Protein AF-A0A1V5K0Y0-F1 (afdb_monomer_lite)

Foldseek 3Di:
DDPDDPPPVVPDLVNVLCCCCPVVVPVVVSVVSVVVVVVVVVVVVVVCVVVVVVVPD

Secondary structure (DSSP, 8-state):
----STT-TT--HHHHHHIIIIIS--HHHHHHHHHHHHHHHHHHHHHHHHHHHHT--

Radius of gyration: 16.41 Å; chains: 1; bounding box: 27×29×45 Å

Structure (mmCIF, N/CA/C/O backbone):
data_AF-A0A1V5K0Y0-F1
#
_entry.id   AF-A0A1V5K0Y0-F1
#
loop_
_atom_site.group_PDB
_atom_site.id
_atom_site.type_symbol
_atom_site.label_atom_id
_atom_site.label_alt_id
_atom_site.label_comp_id
_atom_site.label_asym_id
_atom_site.label_entity_id
_atom_site.label_seq_id
_atom_site.pdbx_PDB_ins_code
_atom_site.Cartn_x
_atom_site.Cartn_y
_atom_site.Cartn_z
_atom_site.occupancy
_atom_site.B_iso_or_equiv
_atom_site.auth_seq_id
_atom_site.auth_comp_id
_atom_site.auth_asym_id
_atom_site.auth_atom_id
_atom_site.pdbx_PDB_model_num
ATOM 1 N N . MET A 1 1 ? 5.145 -22.319 -20.553 1.00 46.25 1 MET A N 1
ATOM 2 C CA . MET A 1 1 ? 5.401 -22.745 -19.162 1.00 46.25 1 MET A CA 1
ATOM 3 C C . MET A 1 1 ? 4.509 -21.907 -18.247 1.00 46.25 1 MET A C 1
ATOM 5 O O . MET A 1 1 ? 4.703 -20.707 -18.143 1.00 46.25 1 MET A O 1
ATOM 9 N N . THR A 1 2 ? 3.428 -22.547 -17.782 1.00 58.72 2 THR A N 1
ATOM 10 C CA . THR A 1 2 ? 2.505 -22.226 -16.665 1.00 58.72 2 THR A CA 1
ATOM 11 C C . THR A 1 2 ? 2.083 -20.769 -16.410 1.00 58.72 2 THR A C 1
ATOM 13 O O . THR A 1 2 ? 2.185 -20.283 -15.286 1.00 58.72 2 THR A O 1
ATOM 16 N N . GLY A 1 3 ? 1.509 -20.100 -17.415 1.00 54.50 3 GLY A N 1
ATOM 17 C CA . GLY A 1 3 ? 0.915 -18.753 -17.325 1.00 54.50 3 GLY A CA 1
ATOM 18 C C . GLY A 1 3 ? -0.380 -18.631 -16.501 1.00 54.50 3 GLY A C 1
ATOM 19 O O . GLY A 1 3 ? -1.249 -17.847 -16.867 1.00 54.50 3 GLY A O 1
ATOM 20 N N . GLY A 1 4 ? -0.496 -19.374 -15.396 1.00 58.59 4 GLY A N 1
ATOM 21 C CA . GLY A 1 4 ? -1.632 -19.328 -14.473 1.00 58.59 4 GLY A CA 1
ATOM 22 C C . GLY A 1 4 ? -2.896 -20.024 -14.992 1.00 58.59 4 GLY A C 1
ATOM 23 O O . GLY A 1 4 ? -3.159 -20.069 -16.190 1.00 58.59 4 GLY A O 1
ATOM 24 N N . GLY A 1 5 ? -3.663 -20.609 -14.068 1.00 63.84 5 GLY A N 1
ATOM 25 C CA . GLY A 1 5 ? -4.948 -21.260 -14.347 1.00 63.84 5 GLY A CA 1
ATOM 26 C C . GLY A 1 5 ? -6.037 -20.286 -14.828 1.00 63.84 5 GLY A C 1
ATOM 27 O O . GLY A 1 5 ? -5.825 -19.066 -14.819 1.00 63.84 5 GLY A O 1
ATOM 28 N N . PRO A 1 6 ? -7.202 -20.817 -15.252 1.00 58.06 6 PRO A N 1
ATOM 29 C CA . PRO A 1 6 ? -8.228 -20.061 -15.954 1.00 58.06 6 PRO A CA 1
ATOM 30 C C . PRO A 1 6 ? -8.623 -18.853 -15.111 1.00 58.06 6 PRO A C 1
ATOM 32 O O . PRO A 1 6 ? -9.021 -18.989 -13.956 1.00 58.06 6 PRO A O 1
ATOM 35 N N . ASN A 1 7 ? -8.489 -17.672 -15.710 1.00 53.59 7 ASN A N 1
ATOM 36 C CA . ASN A 1 7 ? -8.899 -16.388 -15.149 1.00 53.59 7 ASN A CA 1
ATOM 37 C C . ASN A 1 7 ? -7.923 -15.675 -14.194 1.00 53.59 7 ASN A C 1
ATOM 39 O O . ASN A 1 7 ? -8.347 -14.801 -13.445 1.00 53.59 7 ASN A O 1
ATOM 43 N N . GLY A 1 8 ? -6.622 -16.002 -14.198 1.00 55.84 8 GLY A N 1
ATOM 44 C CA . GLY A 1 8 ? -5.618 -15.170 -13.510 1.00 55.84 8 GLY A CA 1
ATOM 45 C C . GLY A 1 8 ? -5.866 -14.999 -12.004 1.00 55.84 8 GLY A C 1
ATOM 46 O O . GLY A 1 8 ? -5.357 -14.053 -11.404 1.00 55.84 8 GLY A O 1
ATOM 47 N N . ALA A 1 9 ? -6.622 -15.925 -11.400 1.00 55.59 9 ALA A N 1
ATOM 48 C CA . ALA A 1 9 ? -7.135 -15.870 -10.030 1.00 55.59 9 ALA A CA 1
ATOM 49 C C . ALA A 1 9 ? -6.038 -15.813 -8.950 1.00 55.59 9 ALA A C 1
ATOM 51 O O . ALA A 1 9 ? -6.320 -15.568 -7.783 1.00 55.59 9 ALA A O 1
ATOM 52 N N . THR A 1 10 ? -4.778 -16.020 -9.336 1.00 59.97 10 THR A N 1
ATOM 53 C CA . THR A 1 10 ? -3.607 -15.999 -8.449 1.00 59.97 10 THR A CA 1
ATOM 54 C C . THR A 1 10 ? -2.706 -14.776 -8.663 1.00 59.97 10 THR A C 1
ATOM 56 O O . THR A 1 10 ? -1.638 -14.690 -8.059 1.00 59.97 10 THR A O 1
ATOM 59 N N . ARG A 1 11 ? -3.087 -13.807 -9.511 1.00 61.56 11 ARG A N 1
ATOM 60 C CA . ARG A 1 11 ? -2.336 -12.549 -9.639 1.00 61.56 11 ARG A CA 1
ATOM 61 C C . ARG A 1 11 ? -2.589 -11.677 -8.412 1.00 61.56 11 ARG A C 1
ATOM 63 O O . ARG A 1 11 ? -3.561 -10.934 -8.337 1.00 61.56 11 ARG A O 1
ATOM 70 N N . VAL A 1 12 ? -1.680 -11.769 -7.447 1.00 74.62 12 VAL A N 1
ATOM 71 C CA . VAL A 1 12 ? -1.628 -10.857 -6.302 1.00 74.62 12 VAL A CA 1
ATOM 72 C C . VAL A 1 12 ? -1.357 -9.442 -6.818 1.00 74.62 12 VAL A C 1
ATOM 74 O O . VAL A 1 12 ? -0.564 -9.262 -7.742 1.00 74.62 12 VAL A O 1
ATOM 77 N N . ILE A 1 13 ? -1.964 -8.424 -6.202 1.00 72.62 13 ILE A N 1
ATOM 78 C CA . ILE A 1 13 ? -1.788 -7.017 -6.607 1.00 72.62 13 ILE A CA 1
ATOM 79 C C . ILE A 1 13 ? -0.294 -6.625 -6.604 1.00 72.62 13 ILE A C 1
ATOM 81 O O . ILE A 1 13 ? 0.156 -5.899 -7.485 1.00 72.62 13 ILE A O 1
ATOM 85 N N . SER A 1 14 ? 0.504 -7.210 -5.704 1.00 73.56 14 SER A N 1
ATOM 86 C CA . SER A 1 14 ? 1.973 -7.093 -5.684 1.00 73.56 14 SER A CA 1
ATOM 87 C C . SER A 1 14 ? 2.645 -7.525 -7.001 1.00 73.56 14 SER A C 1
ATOM 89 O O . SER A 1 14 ? 3.539 -6.842 -7.497 1.00 73.56 14 SER A O 1
ATOM 91 N N . LEU A 1 15 ? 2.172 -8.608 -7.627 1.00 80.12 15 LEU A N 1
ATOM 92 C CA . LEU A 1 15 ? 2.702 -9.101 -8.902 1.00 80.12 15 LEU A CA 1
ATOM 93 C C . LEU A 1 15 ? 2.424 -8.112 -10.047 1.00 80.12 15 LEU A C 1
ATOM 95 O O . LEU A 1 15 ? 3.283 -7.873 -10.891 1.00 80.12 15 LEU A O 1
ATOM 99 N N . ILE 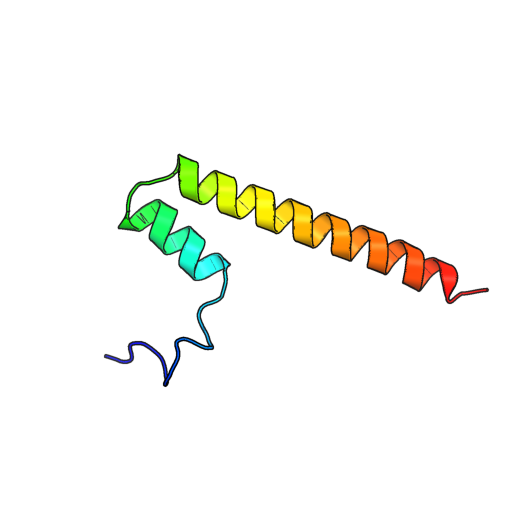A 1 16 ? 1.238 -7.498 -10.047 1.00 77.44 16 ILE A N 1
ATOM 100 C CA . ILE A 1 16 ? 0.822 -6.507 -11.053 1.00 77.44 16 ILE A CA 1
ATOM 101 C C . ILE A 1 16 ? 1.647 -5.221 -10.916 1.00 77.44 16 ILE A C 1
ATOM 103 O O . ILE A 1 16 ? 2.078 -4.638 -11.913 1.00 77.44 16 ILE A O 1
ATOM 107 N N . VAL A 1 17 ? 1.900 -4.790 -9.679 1.00 79.25 17 VAL A N 1
ATOM 108 C CA . VAL A 1 17 ? 2.775 -3.651 -9.376 1.00 79.25 17 VAL A CA 1
ATOM 109 C C . VAL A 1 17 ? 4.197 -3.926 -9.861 1.00 79.25 17 VAL A C 1
ATOM 111 O O . VAL A 1 17 ? 4.781 -3.066 -10.517 1.00 79.25 17 VAL A O 1
ATOM 114 N N . TRP A 1 18 ? 4.739 -5.117 -9.585 1.00 76.94 18 TRP A N 1
ATOM 115 C CA . TRP A 1 18 ? 6.086 -5.500 -10.007 1.00 76.94 18 TRP A CA 1
ATOM 116 C C . TRP A 1 18 ? 6.224 -5.525 -11.533 1.00 76.94 18 TRP A C 1
ATOM 118 O O . TRP A 1 18 ? 7.139 -4.903 -12.072 1.00 76.94 18 TRP A O 1
ATOM 128 N N . GLU A 1 19 ? 5.274 -6.137 -12.247 1.00 77.06 19 GLU A N 1
ATOM 129 C CA . GLU A 1 19 ? 5.253 -6.084 -13.713 1.00 77.06 19 GLU A CA 1
ATOM 130 C C . GLU A 1 19 ? 5.168 -4.631 -14.216 1.00 77.06 19 GLU A C 1
ATOM 132 O O . GLU A 1 19 ? 5.905 -4.222 -15.111 1.00 77.06 19 GLU A O 1
ATOM 137 N N . THR A 1 20 ? 4.330 -3.792 -13.609 1.00 78.19 20 THR A N 1
ATOM 138 C CA . THR A 1 20 ? 4.179 -2.388 -14.032 1.00 78.19 20 THR A CA 1
ATOM 139 C C . THR A 1 20 ? 5.436 -1.549 -13.772 1.00 78.19 20 THR A C 1
ATOM 141 O O . THR A 1 20 ? 5.790 -0.695 -14.591 1.00 78.19 20 THR A O 1
ATOM 144 N N . ALA A 1 21 ? 6.126 -1.795 -12.658 1.00 76.75 21 ALA A N 1
ATOM 145 C CA . ALA A 1 21 ? 7.342 -1.089 -12.269 1.00 76.75 21 ALA A CA 1
ATOM 146 C C . ALA A 1 21 ? 8.545 -1.495 -13.129 1.00 76.75 21 ALA A C 1
ATOM 148 O O . ALA A 1 21 ? 9.256 -0.623 -13.624 1.00 76.75 21 ALA A O 1
ATOM 149 N N . PHE A 1 22 ? 8.749 -2.801 -13.331 1.00 75.81 22 PHE A N 1
ATOM 150 C CA . PHE A 1 22 ? 9.977 -3.343 -13.916 1.00 75.81 22 PHE A CA 1
ATOM 151 C C . PHE A 1 22 ? 9.832 -3.788 -15.376 1.00 75.81 22 PHE A C 1
ATOM 153 O O . PHE A 1 22 ? 10.776 -3.631 -16.141 1.00 75.81 22 PHE A O 1
ATOM 160 N N . VAL A 1 23 ? 8.665 -4.293 -15.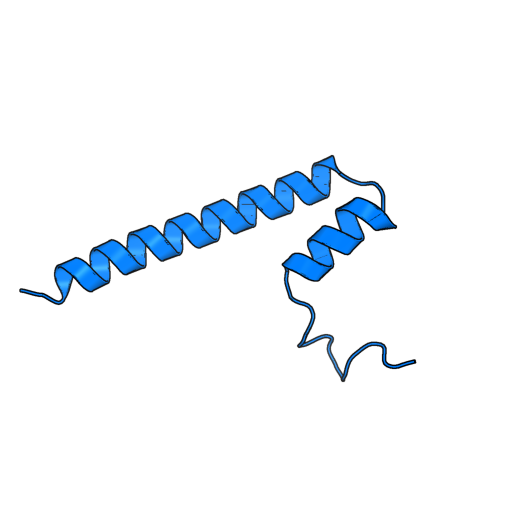796 1.00 74.88 23 VAL A N 1
ATOM 161 C CA . VAL A 1 23 ? 8.442 -4.729 -17.192 1.00 74.88 23 VAL A CA 1
ATOM 162 C C . VAL A 1 23 ? 8.063 -3.540 -18.066 1.00 74.88 23 VAL A C 1
ATOM 164 O O . VAL A 1 23 ? 8.634 -3.335 -19.131 1.00 74.88 23 VAL A O 1
ATOM 167 N N . PHE A 1 24 ? 7.122 -2.717 -17.602 1.00 76.69 24 PHE A N 1
ATOM 168 C CA . PHE A 1 24 ? 6.675 -1.542 -18.355 1.00 76.69 24 PHE A CA 1
ATOM 169 C C . PHE A 1 24 ? 7.513 -0.286 -18.085 1.00 76.69 24 PHE A C 1
ATOM 171 O O . PHE A 1 24 ? 7.256 0.741 -18.714 1.00 76.69 24 PHE A O 1
ATOM 178 N N . MET A 1 25 ? 8.472 -0.340 -17.148 1.00 75.00 25 MET A N 1
ATOM 179 C CA . MET A 1 25 ? 9.299 0.799 -16.706 1.00 75.00 25 MET A CA 1
ATOM 180 C C . MET A 1 25 ? 8.468 2.035 -16.301 1.00 75.00 25 MET A C 1
ATOM 182 O O . MET A 1 25 ? 8.948 3.168 -16.298 1.00 75.00 25 MET A O 1
ATOM 186 N N . LYS A 1 26 ? 7.193 1.838 -15.931 1.00 78.50 26 LYS A N 1
ATOM 187 C CA . LYS A 1 26 ? 6.254 2.900 -15.541 1.00 78.50 26 LYS A CA 1
ATOM 188 C C . LYS A 1 26 ? 6.243 3.055 -14.026 1.00 78.50 26 LYS A C 1
ATOM 190 O O . LYS A 1 26 ? 5.200 2.925 -13.382 1.00 78.50 26 LYS A O 1
ATOM 195 N N . MET A 1 27 ? 7.407 3.397 -13.478 1.00 76.81 27 MET A N 1
ATOM 196 C CA . MET A 1 27 ? 7.635 3.567 -12.037 1.00 76.81 27 MET A CA 1
ATOM 197 C C . MET A 1 27 ? 6.599 4.496 -11.382 1.00 76.81 27 MET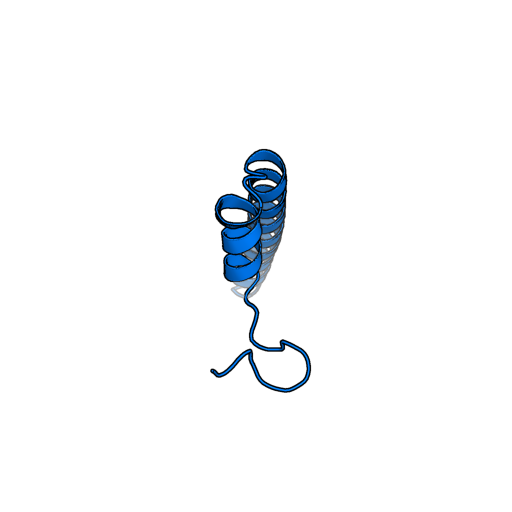 A C 1
ATOM 199 O O . MET A 1 27 ? 6.051 4.160 -10.338 1.00 76.81 27 MET A O 1
ATOM 203 N N . GLY A 1 28 ? 6.236 5.612 -12.029 1.00 82.81 28 GLY A N 1
ATOM 204 C CA . GLY A 1 28 ? 5.233 6.545 -11.494 1.00 82.81 28 GLY A CA 1
ATOM 205 C C . GLY A 1 28 ? 3.822 5.950 -11.369 1.00 82.81 28 GLY A C 1
ATOM 206 O O . GLY A 1 28 ? 3.131 6.195 -10.383 1.00 82.81 28 GLY A O 1
ATOM 207 N N . ARG A 1 29 ? 3.393 5.116 -12.330 1.00 82.31 29 ARG A N 1
ATOM 208 C CA . ARG A 1 29 ? 2.085 4.437 -12.250 1.00 82.31 29 ARG A CA 1
ATOM 209 C C . ARG A 1 29 ? 2.104 3.302 -11.231 1.00 82.31 29 ARG A C 1
ATOM 211 O O . ARG A 1 29 ? 1.134 3.143 -10.497 1.00 82.31 29 ARG A O 1
ATOM 218 N N . ALA A 1 30 ? 3.205 2.556 -11.155 1.00 82.44 30 ALA A N 1
ATOM 219 C CA . ALA A 1 30 ? 3.380 1.520 -10.143 1.00 82.44 30 ALA A CA 1
ATOM 220 C C . ALA A 1 30 ? 3.380 2.108 -8.720 1.00 82.44 30 ALA A C 1
ATOM 222 O O . ALA A 1 30 ? 2.720 1.571 -7.834 1.00 82.44 30 ALA A O 1
ATOM 223 N N . ALA A 1 31 ? 4.029 3.259 -8.516 1.00 83.88 31 ALA A N 1
ATOM 224 C CA . ALA A 1 31 ? 4.013 3.973 -7.241 1.00 83.88 31 ALA A CA 1
ATOM 225 C C . ALA A 1 31 ? 2.593 4.408 -6.838 1.00 83.88 31 ALA A C 1
ATOM 227 O O . ALA A 1 31 ? 2.195 4.199 -5.694 1.00 83.88 31 ALA A O 1
ATOM 228 N N . ALA A 1 32 ? 1.790 4.929 -7.773 1.00 88.94 32 ALA A N 1
ATOM 229 C CA . ALA A 1 32 ? 0.392 5.273 -7.504 1.00 88.94 32 ALA A CA 1
ATOM 230 C C . ALA A 1 32 ? -0.447 4.048 -7.085 1.00 88.94 32 ALA A C 1
ATOM 232 O O . ALA A 1 32 ? -1.248 4.137 -6.154 1.00 88.94 32 ALA A O 1
ATOM 233 N N . MET A 1 33 ? -0.226 2.889 -7.719 1.00 86.75 33 MET A N 1
ATOM 234 C CA . MET A 1 33 ? -0.877 1.629 -7.336 1.00 86.75 33 MET A CA 1
ATOM 235 C C . MET A 1 33 ? -0.479 1.183 -5.919 1.00 86.75 33 MET A C 1
ATOM 237 O O . MET A 1 33 ? -1.348 0.777 -5.149 1.00 86.75 33 MET A O 1
ATOM 241 N N . CYS A 1 34 ? 0.799 1.311 -5.541 1.00 85.56 34 CYS A N 1
ATOM 242 C CA . CYS A 1 34 ? 1.264 1.044 -4.174 1.00 85.56 34 CYS A CA 1
ATOM 243 C C 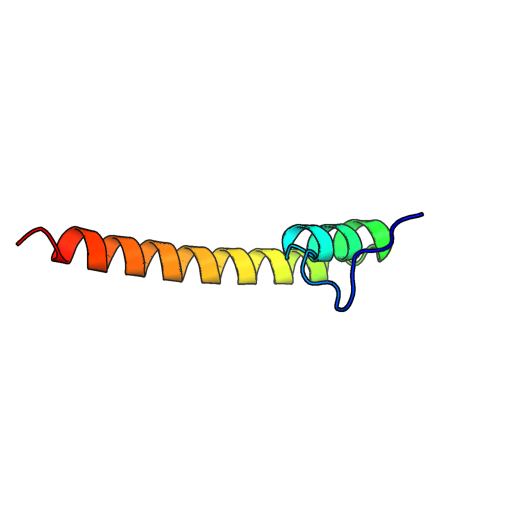. CYS A 1 34 ? 0.622 1.971 -3.139 1.00 85.56 34 CYS A C 1
ATOM 245 O O . CYS A 1 34 ? 0.209 1.507 -2.081 1.00 85.56 34 CYS A O 1
ATOM 247 N N . VAL A 1 35 ? 0.528 3.271 -3.432 1.00 89.62 35 VAL A N 1
ATOM 248 C CA . VAL A 1 35 ? -0.067 4.256 -2.514 1.00 89.62 35 VAL A CA 1
ATOM 249 C C . VAL A 1 35 ? -1.554 3.972 -2.297 1.00 89.62 35 VAL A C 1
ATOM 251 O O . VAL A 1 35 ? -2.023 4.013 -1.162 1.00 89.62 35 VAL A O 1
ATOM 254 N N . LEU A 1 36 ? -2.290 3.618 -3.355 1.00 90.50 36 LEU A N 1
ATOM 255 C CA . LEU A 1 36 ? -3.694 3.209 -3.244 1.00 90.50 36 LEU A CA 1
ATOM 256 C C . LEU A 1 36 ? -3.862 1.933 -2.415 1.00 90.50 36 LEU A C 1
ATOM 258 O O . LEU A 1 36 ? -4.730 1.875 -1.546 1.00 90.50 36 LEU A O 1
ATOM 262 N N . LEU A 1 37 ? -3.013 0.930 -2.648 1.00 88.50 37 LEU A N 1
ATOM 263 C CA . LEU A 1 37 ? -2.974 -0.288 -1.839 1.00 88.50 37 LEU A CA 1
ATOM 264 C C . LEU A 1 37 ? -2.711 0.016 -0.364 1.00 88.50 37 LEU A C 1
ATOM 266 O O . LEU A 1 37 ? -3.389 -0.518 0.510 1.00 88.50 37 LEU A O 1
ATOM 270 N N . PHE A 1 38 ? -1.740 0.883 -0.089 1.00 89.38 38 PHE A N 1
ATOM 271 C CA . PHE A 1 38 ? -1.394 1.292 1.263 1.00 89.38 38 PHE A CA 1
ATOM 272 C C . PHE A 1 38 ? -2.563 2.001 1.951 1.00 89.38 38 PHE A C 1
ATOM 274 O O . PHE A 1 38 ? -2.895 1.663 3.082 1.00 89.38 38 PHE A O 1
ATOM 281 N N . LEU A 1 39 ? -3.238 2.922 1.258 1.00 94.31 39 LEU A N 1
ATOM 282 C CA . LEU A 1 39 ? -4.448 3.583 1.753 1.00 94.31 39 LEU A CA 1
ATOM 283 C C . LEU A 1 39 ? -5.569 2.583 2.053 1.00 94.31 39 LEU A C 1
ATOM 285 O O . LEU A 1 39 ? -6.181 2.665 3.115 1.00 94.31 39 LEU A O 1
ATOM 289 N N . ALA A 1 40 ? -5.813 1.618 1.164 1.00 92.62 40 ALA A N 1
ATOM 290 C CA . ALA A 1 40 ? -6.811 0.575 1.386 1.00 92.62 40 ALA A CA 1
ATOM 291 C C . ALA A 1 40 ? -6.480 -0.265 2.631 1.00 92.62 40 ALA A C 1
ATOM 293 O O . ALA A 1 40 ? -7.340 -0.466 3.488 1.00 92.62 40 ALA A O 1
ATOM 294 N N . LEU A 1 41 ? -5.222 -0.691 2.775 1.00 90.94 41 LEU A N 1
ATOM 295 C CA . LEU A 1 41 ? -4.755 -1.425 3.952 1.00 90.94 41 LEU A CA 1
ATOM 296 C C . LEU A 1 41 ? -4.842 -0.587 5.228 1.00 90.94 41 LEU A C 1
ATOM 298 O O . LEU A 1 41 ? -5.222 -1.116 6.269 1.00 90.94 41 LEU A O 1
ATOM 302 N N . LEU A 1 42 ? -4.538 0.710 5.165 1.00 92.81 42 LEU A N 1
ATOM 303 C CA . LEU A 1 42 ? -4.645 1.624 6.299 1.00 92.81 42 LEU A CA 1
ATOM 304 C C . LEU A 1 42 ? -6.101 1.742 6.754 1.00 92.81 42 LEU A C 1
ATOM 306 O O . LEU A 1 42 ? -6.377 1.589 7.941 1.00 92.81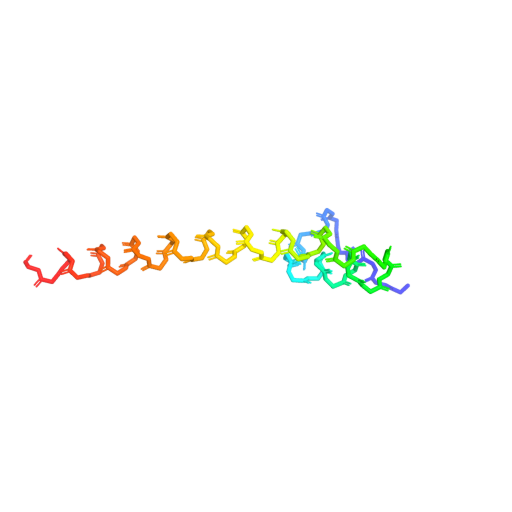 42 LEU A O 1
ATOM 310 N N . ILE A 1 43 ? -7.038 1.935 5.822 1.00 93.81 43 ILE A N 1
ATOM 311 C CA . ILE A 1 43 ? -8.475 1.993 6.123 1.00 93.81 43 ILE A CA 1
ATOM 312 C C . ILE A 1 43 ? -8.934 0.688 6.775 1.00 93.81 43 ILE A C 1
ATOM 314 O O . ILE A 1 43 ? -9.568 0.728 7.827 1.00 93.81 43 ILE A O 1
ATOM 318 N N . ILE A 1 44 ? -8.567 -0.461 6.200 1.00 92.44 44 ILE A N 1
ATOM 319 C CA . ILE A 1 44 ? -8.898 -1.776 6.763 1.00 92.44 44 ILE A CA 1
ATOM 320 C C . ILE A 1 44 ? -8.300 -1.925 8.162 1.00 92.44 44 ILE A C 1
ATOM 322 O O . ILE A 1 44 ? -9.005 -2.332 9.075 1.00 92.44 44 ILE A O 1
ATOM 326 N N . THR A 1 45 ? -7.041 -1.537 8.363 1.00 90.25 45 THR A N 1
ATOM 327 C CA . THR A 1 45 ? -6.350 -1.637 9.658 1.00 90.25 45 THR A CA 1
ATOM 328 C C . THR A 1 45 ? -7.005 -0.746 10.713 1.00 90.25 45 THR A C 1
ATOM 330 O O . THR A 1 45 ? -7.191 -1.166 11.852 1.00 90.25 45 THR A O 1
ATOM 333 N N . VAL A 1 46 ? -7.393 0.482 10.357 1.00 90.56 46 VAL A N 1
ATOM 334 C CA . VAL A 1 46 ? -8.085 1.406 11.267 1.00 90.56 46 VAL A CA 1
ATOM 335 C C . VAL A 1 46 ? -9.484 0.895 11.600 1.00 90.56 46 VAL A C 1
ATOM 337 O O . VAL A 1 46 ? -9.874 0.929 12.766 1.00 90.56 46 VAL A O 1
ATOM 340 N N . LEU A 1 47 ? -10.225 0.392 10.610 1.00 89.12 47 LEU A N 1
ATOM 341 C CA . LEU A 1 47 ? -11.534 -0.222 10.824 1.00 89.12 47 LEU A CA 1
ATOM 342 C C . LEU A 1 47 ? -11.418 -1.464 11.707 1.00 89.12 47 LEU A C 1
ATOM 344 O O . LEU A 1 47 ? -12.122 -1.546 12.706 1.00 89.12 47 LEU A O 1
ATOM 348 N N . GLN A 1 48 ? -10.486 -2.369 11.401 1.00 84.19 48 GLN A N 1
ATOM 349 C CA . GLN A 1 48 ? -10.190 -3.559 12.194 1.00 84.19 48 GLN A CA 1
ATOM 350 C C . GLN A 1 48 ? -9.834 -3.175 13.628 1.00 84.19 48 GLN A C 1
ATOM 352 O O . GLN A 1 48 ? -10.376 -3.756 14.557 1.00 84.19 48 GLN A O 1
ATOM 357 N N . LYS A 1 49 ? -8.986 -2.159 13.827 1.00 85.81 49 LYS A N 1
ATOM 358 C CA . LYS A 1 49 ? -8.619 -1.677 15.160 1.00 85.81 49 LYS A CA 1
ATOM 359 C C . LYS A 1 49 ? -9.829 -1.118 15.910 1.00 85.81 49 LYS A C 1
ATOM 361 O O . LYS A 1 49 ? -10.015 -1.468 17.067 1.00 85.81 49 LYS A O 1
ATOM 366 N N . LYS A 1 50 ? -10.664 -0.283 15.279 1.00 79.00 50 LYS A N 1
ATOM 367 C CA . LYS A 1 50 ? -11.882 0.245 15.920 1.00 79.00 50 LYS A CA 1
ATOM 368 C C . LYS A 1 50 ? -12.881 -0.862 16.252 1.00 79.00 50 LYS A C 1
ATOM 370 O O . LYS A 1 50 ? -13.489 -0.798 17.307 1.00 79.00 50 LYS A O 1
ATOM 375 N N . TRP A 1 51 ? -13.052 -1.850 15.376 1.00 78.12 51 TRP A N 1
ATOM 376 C CA . TRP A 1 51 ? -13.998 -2.949 15.583 1.00 78.12 51 TRP A CA 1
ATOM 377 C C . TRP A 1 51 ? -13.512 -3.925 16.658 1.00 78.12 51 TRP A C 1
ATOM 379 O O . TRP A 1 51 ? -14.289 -4.307 17.521 1.00 78.12 51 TRP A O 1
ATOM 389 N N . LEU A 1 52 ? -12.217 -4.258 16.651 1.00 74.81 52 LEU A N 1
ATOM 390 C CA . LEU A 1 52 ? -11.598 -5.134 17.643 1.00 74.81 52 LEU A CA 1
ATOM 391 C C . LEU A 1 52 ? -11.586 -4.480 19.032 1.00 74.81 52 LEU A C 1
ATOM 393 O O . LEU A 1 52 ? -12.074 -5.088 19.970 1.00 74.81 52 LEU A O 1
ATOM 397 N N . LEU A 1 53 ? -11.150 -3.215 19.154 1.00 66.19 53 LEU A N 1
ATOM 398 C CA . LEU A 1 53 ? -11.216 -2.495 20.436 1.00 66.19 53 LEU A CA 1
ATOM 399 C C . LEU A 1 53 ? -12.653 -2.300 20.939 1.00 66.19 53 LEU A C 1
ATOM 401 O O . LEU A 1 53 ? -12.836 -2.197 22.144 1.00 66.19 53 LEU A O 1
ATOM 405 N N . ASN A 1 54 ? -13.648 -2.210 20.045 1.00 66.31 54 ASN A N 1
ATOM 406 C CA . ASN A 1 54 ? -15.057 -2.036 20.416 1.00 66.31 54 ASN A CA 1
ATOM 407 C C . ASN A 1 54 ? -15.770 -3.352 20.760 1.00 66.31 54 ASN A C 1
ATOM 409 O O . ASN A 1 54 ? -16.889 -3.323 21.260 1.00 66.31 54 ASN A O 1
ATOM 413 N N . SER A 1 55 ? -15.150 -4.494 20.464 1.00 62.31 55 SER A N 1
ATOM 414 C CA . SER A 1 55 ? -15.664 -5.820 20.812 1.00 62.31 55 SER A CA 1
ATOM 415 C C . SER A 1 55 ? -15.309 -6.233 22.246 1.00 62.31 55 SER A C 1
ATOM 417 O O . SER A 1 55 ? -15.799 -7.263 22.703 1.00 62.31 55 SER A O 1
ATOM 419 N N . ASP A 1 56 ? -14.470 -5.454 22.933 1.00 64.25 56 ASP A N 1
ATOM 420 C CA . ASP A 1 56 ? -13.962 -5.753 24.275 1.00 64.25 56 ASP A CA 1
ATOM 421 C C . ASP A 1 56 ? -14.720 -4.988 25.395 1.00 64.25 56 ASP A C 1
ATOM 423 O O . ASP A 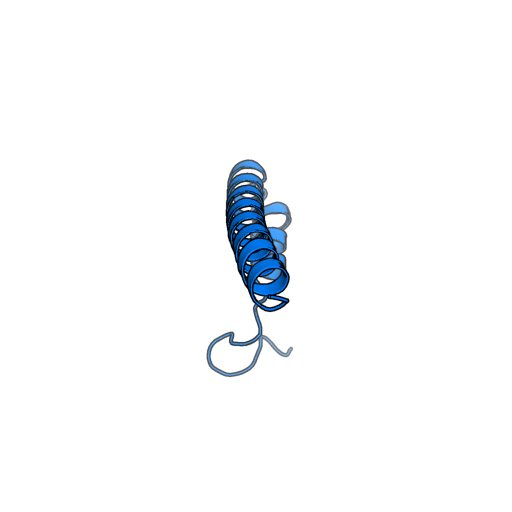1 56 ? -14.161 -4.785 26.476 1.00 64.25 56 ASP A O 1
ATOM 427 N N . TYR A 1 57 ? -15.973 -4.554 25.161 1.00 49.69 57 TYR A N 1
ATOM 428 C CA . TYR A 1 57 ? -16.862 -3.963 26.185 1.00 49.69 57 TYR A CA 1
ATOM 429 C C . TYR A 1 57 ? -18.134 -4.787 26.393 1.00 49.69 57 TYR A C 1
ATOM 431 O O . TYR A 1 57 ? -18.825 -5.061 25.384 1.00 49.69 57 TYR A O 1
#

Sequence (57 aa):
MTGGGPNGATRVISLIVWETAFVFMKMGRAAAMCVLLFLALLIITVLQKKWLLNSDY

pLDDT: mean 76.12, std 12.74, range [46.25, 94.31]